Protein AF-A0A1S8WN99-F1 (afdb_monomer_lite)

Organism: Opisthorchis viverrini (NCBI:txid6198)

InterPro domains:
  IPR001190 SRCR domain [PF00530] (3-87)
  IPR001190 SRCR domain [PS50287] (1-93)
  IPR036772 SRCR-like domain superfamily [G3DSA:3.10.250.10] (1-92)
  IPR036772 SRCR-like domain superfamily [SSF56487] (4-91)

Sequence (93 aa):
EDEGFVHFYNVTTQRWDIACDHQFSTEVAQVICYELGRPTLNAIMHTSDLYDYQMYGFDNPFVQKHVWMESYTCQGFEKHRRQCSQRFNYDHL

Secondary structure (DSSP, 8-state):
------EEEETTTT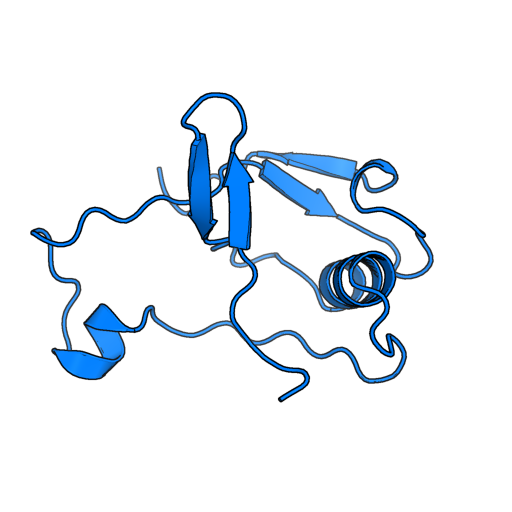EEEE---TT--HHHHHHHHHHTT---TT--------HHHHHHSS--TTS---B--EEEE--S--SSGGGSEEEE--TT-

Foldseek 3Di:
DLDDWDWDQDPVVRDTATEAAPPQALLNQLLVCLLVVHHRPPRDDDHDDDVCCVVPVDDDPPDDHGHDQKDFDGPNPDNHSVVTDIDGGPVPD

Radius of gyration: 13.81 Å; chains: 1; bounding box: 37×27×33 Å

pLDDT: mean 85.6, std 8.66, range [55.88, 94.56]

Structure (mmCIF, N/CA/C/O backbone):
data_AF-A0A1S8WN99-F1
#
_entry.id   AF-A0A1S8WN99-F1
#
loop_
_atom_site.group_PDB
_atom_site.id
_atom_site.type_symbol
_atom_site.label_atom_id
_atom_site.label_alt_id
_atom_site.label_comp_id
_atom_site.label_asym_id
_atom_site.label_entity_id
_atom_site.label_seq_id
_atom_site.pdbx_PDB_ins_code
_atom_site.Cartn_x
_atom_site.Cartn_y
_atom_site.Cartn_z
_atom_site.occupancy
_atom_site.B_iso_or_equiv
_atom_site.auth_seq_id
_atom_site.auth_comp_id
_atom_site.auth_asym_id
_atom_site.auth_atom_id
_atom_site.pdbx_PDB_model_num
ATOM 1 N N . GLU A 1 1 ? 1.606 -16.785 8.161 1.00 58.78 1 GLU A N 1
ATOM 2 C CA . GLU A 1 1 ? 2.085 -15.440 7.802 1.00 58.78 1 GLU A CA 1
ATOM 3 C C . GLU A 1 1 ? 0.902 -14.492 7.625 1.00 58.78 1 GLU A C 1
ATOM 5 O O . GLU A 1 1 ? 0.147 -14.642 6.668 1.00 58.78 1 GLU A O 1
ATOM 10 N N . ASP A 1 2 ? 0.705 -13.575 8.574 1.00 79.00 2 ASP A N 1
ATOM 11 C CA . ASP A 1 2 ? -0.268 -12.467 8.489 1.00 79.00 2 ASP A CA 1
ATOM 12 C C . ASP A 1 2 ? 0.449 -11.126 8.227 1.00 79.00 2 ASP A C 1
ATOM 14 O O . ASP A 1 2 ? -0.033 -10.056 8.587 1.00 79.00 2 ASP A O 1
ATOM 18 N N . GLU A 1 3 ? 1.621 -11.201 7.595 1.00 86.44 3 GLU A N 1
ATOM 19 C CA . GLU A 1 3 ? 2.491 -10.079 7.255 1.00 86.44 3 GLU A CA 1
ATOM 20 C C . GLU A 1 3 ? 2.974 -10.194 5.806 1.00 86.44 3 GLU A C 1
ATOM 22 O O . GLU A 1 3 ? 3.013 -11.285 5.229 1.00 86.44 3 GLU A O 1
ATOM 27 N N . GLY A 1 4 ? 3.322 -9.059 5.204 1.00 88.12 4 GLY A N 1
ATOM 28 C CA . GLY A 1 4 ? 3.858 -9.010 3.850 1.00 88.12 4 GLY A CA 1
ATOM 29 C C . GLY A 1 4 ? 3.748 -7.631 3.214 1.00 88.12 4 GLY A C 1
ATOM 30 O O . GLY A 1 4 ? 3.073 -6.736 3.724 1.00 88.12 4 GLY A O 1
ATOM 31 N N . PHE A 1 5 ? 4.406 -7.476 2.066 1.00 89.06 5 PHE A N 1
ATOM 32 C CA . PHE A 1 5 ? 4.273 -6.275 1.251 1.00 89.06 5 PHE A CA 1
ATOM 33 C C . PHE A 1 5 ? 2.869 -6.176 0.659 1.00 89.06 5 PHE A C 1
ATOM 35 O O . PHE A 1 5 ? 2.295 -7.156 0.177 1.00 89.06 5 PHE A O 1
ATOM 42 N N . VAL A 1 6 ? 2.323 -4.963 0.669 1.00 90.19 6 VAL A N 1
ATOM 43 C CA . VAL A 1 6 ? 1.021 -4.682 0.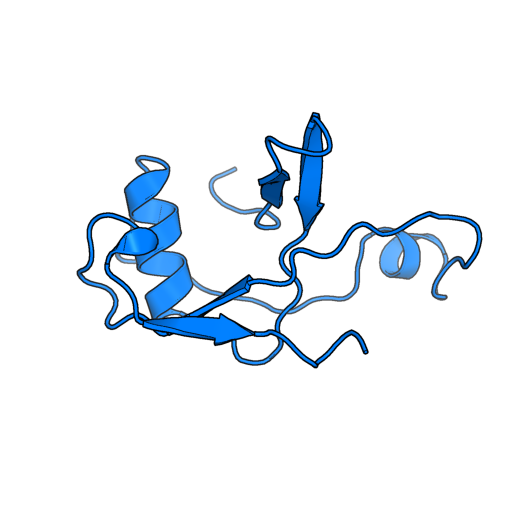071 1.00 90.19 6 VAL A CA 1
ATOM 44 C C . VAL A 1 6 ? 1.184 -4.579 -1.441 1.00 90.19 6 VAL A C 1
ATOM 46 O O . VAL A 1 6 ? 1.917 -3.726 -1.945 1.00 90.19 6 VAL A O 1
ATOM 49 N N . HIS A 1 7 ? 0.461 -5.428 -2.168 1.00 91.44 7 HIS A N 1
ATOM 50 C CA . HIS A 1 7 ? 0.364 -5.370 -3.621 1.00 91.44 7 HIS A CA 1
ATOM 51 C C . HIS A 1 7 ? -1.071 -5.069 -4.046 1.00 91.44 7 HIS A C 1
ATOM 53 O O . HIS A 1 7 ? -2.025 -5.657 -3.532 1.00 91.44 7 HIS A O 1
ATOM 59 N N . PHE A 1 8 ? -1.221 -4.193 -5.032 1.00 91.94 8 PHE A N 1
ATOM 60 C CA . PHE A 1 8 ? -2.503 -3.882 -5.647 1.00 91.94 8 PHE A CA 1
ATOM 61 C C . PHE A 1 8 ? -2.564 -4.463 -7.052 1.00 91.94 8 PHE A C 1
ATOM 63 O O . PHE A 1 8 ? -1.626 -4.345 -7.840 1.00 91.94 8 PHE A O 1
ATOM 70 N N . TYR A 1 9 ? -3.688 -5.099 -7.372 1.00 92.81 9 TYR A N 1
ATOM 71 C CA . TYR A 1 9 ? -3.906 -5.622 -8.710 1.00 92.81 9 TYR A CA 1
ATOM 72 C C . TYR A 1 9 ? -4.377 -4.507 -9.644 1.00 92.81 9 TYR A C 1
ATOM 74 O O . TYR A 1 9 ? -5.460 -3.940 -9.471 1.00 92.81 9 TYR A O 1
ATOM 82 N N . ASN A 1 10 ? -3.564 -4.213 -10.651 1.00 92.88 10 ASN A N 1
ATOM 83 C CA . ASN A 1 10 ? -3.875 -3.262 -11.699 1.00 92.88 10 ASN A CA 1
ATOM 84 C C . ASN A 1 10 ? -4.621 -3.973 -12.829 1.00 92.88 10 ASN A C 1
ATOM 86 O O . ASN A 1 10 ? -4.038 -4.733 -13.601 1.00 92.88 10 ASN A O 1
ATOM 90 N N . VAL A 1 11 ? -5.926 -3.720 -12.935 1.00 92.25 11 VAL A N 1
ATOM 91 C CA . VAL A 1 11 ? -6.787 -4.373 -13.934 1.00 92.25 11 VAL A CA 1
ATOM 92 C C . VAL A 1 11 ? -6.405 -3.970 -15.363 1.00 92.25 11 VAL A C 1
ATOM 94 O O . VAL A 1 11 ? -6.490 -4.794 -16.270 1.00 92.25 11 VAL A O 1
ATOM 97 N N . THR A 1 12 ? -5.945 -2.733 -15.571 1.00 91.94 12 THR A N 1
ATOM 98 C CA . THR A 1 12 ? -5.587 -2.214 -16.900 1.00 91.94 12 THR A CA 1
ATOM 99 C C . THR A 1 12 ? -4.329 -2.882 -17.445 1.00 91.94 12 THR A C 1
ATOM 101 O O . THR A 1 12 ? -4.286 -3.251 -18.616 1.00 91.94 12 THR A O 1
ATOM 104 N N . THR A 1 13 ? -3.306 -3.054 -16.605 1.00 91.81 13 THR A N 1
ATOM 105 C CA . THR A 1 13 ? -2.031 -3.688 -16.988 1.00 91.81 13 THR A CA 1
ATOM 106 C C . THR A 1 13 ? -1.977 -5.184 -16.661 1.00 91.81 13 THR A C 1
ATOM 108 O O . THR A 1 13 ? -0.989 -5.837 -16.986 1.00 91.81 13 THR A O 1
ATOM 111 N N . GLN A 1 14 ? -3.034 -5.729 -16.047 1.00 94.19 14 GLN A N 1
ATOM 112 C CA . GLN A 1 14 ? -3.188 -7.130 -15.630 1.00 94.19 14 GLN A CA 1
ATOM 113 C C . GLN A 1 14 ? -2.043 -7.660 -14.756 1.00 94.19 14 GLN A C 1
ATOM 115 O O . GLN A 1 14 ? -1.662 -8.828 -14.853 1.00 94.19 14 GLN A O 1
ATOM 120 N N . ARG A 1 15 ? -1.492 -6.819 -13.876 1.00 92.56 15 ARG A N 1
ATOM 121 C CA . ARG A 1 15 ? -0.337 -7.170 -13.037 1.00 92.56 15 ARG A CA 1
ATOM 122 C C . ARG A 1 15 ? -0.502 -6.693 -11.596 1.00 92.56 15 ARG A C 1
ATOM 124 O O . ARG A 1 15 ? -1.382 -5.892 -11.293 1.00 92.56 15 ARG A O 1
ATOM 131 N N . TRP A 1 16 ? 0.366 -7.189 -10.722 1.00 91.19 16 TRP A N 1
ATOM 132 C CA . TRP A 1 16 ? 0.474 -6.732 -9.341 1.00 91.19 16 TRP A CA 1
ATOM 133 C C . TRP A 1 16 ? 1.525 -5.630 -9.239 1.00 91.19 16 TRP A C 1
ATOM 135 O O . TRP A 1 16 ? 2.679 -5.847 -9.603 1.00 91.19 16 TRP A O 1
ATOM 145 N N . ASP A 1 17 ? 1.107 -4.471 -8.743 1.00 91.88 17 ASP A N 1
ATOM 146 C CA . ASP A 1 17 ? 1.969 -3.324 -8.476 1.00 91.88 17 ASP A CA 1
ATOM 147 C C . ASP A 1 17 ? 2.200 -3.219 -6.958 1.00 91.88 17 ASP A C 1
ATOM 149 O O . ASP A 1 17 ? 1.279 -3.439 -6.165 1.00 91.88 17 ASP A O 1
ATOM 153 N N . ILE A 1 18 ? 3.421 -2.886 -6.541 1.00 89.44 18 ILE A N 1
ATOM 154 C CA . ILE A 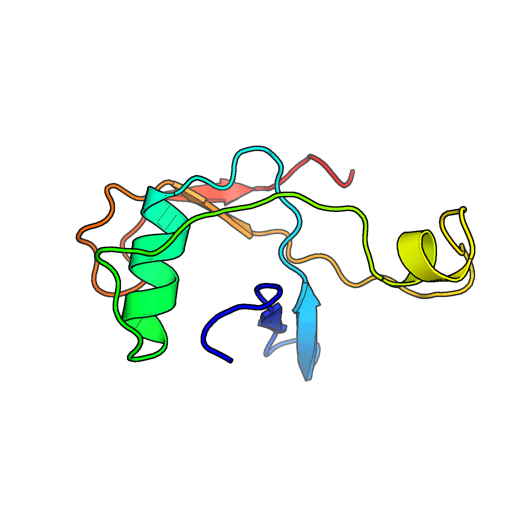1 18 ? 3.785 -2.754 -5.127 1.00 89.44 18 ILE A CA 1
ATOM 155 C C . ILE A 1 18 ? 3.432 -1.374 -4.582 1.00 89.44 18 ILE A C 1
ATOM 157 O O . ILE A 1 18 ? 3.689 -0.355 -5.221 1.00 89.44 18 ILE A O 1
ATOM 161 N N . ALA A 1 19 ? 2.850 -1.333 -3.386 1.00 89.56 19 ALA A N 1
ATOM 162 C CA . ALA A 1 19 ? 2.679 -0.092 -2.650 1.00 89.56 19 ALA A CA 1
ATOM 163 C C . ALA A 1 19 ? 4.023 0.325 -2.042 1.00 89.56 19 ALA A C 1
ATOM 165 O O . ALA A 1 19 ? 4.602 -0.410 -1.244 1.00 89.56 19 ALA A O 1
ATOM 166 N N . CYS A 1 20 ? 4.515 1.502 -2.409 1.00 86.06 20 CYS A N 1
ATOM 167 C CA . CYS A 1 20 ? 5.726 2.067 -1.832 1.00 86.06 20 CYS A CA 1
ATOM 168 C C . CYS A 1 20 ? 5.470 3.550 -1.589 1.00 86.06 20 CYS A C 1
ATOM 170 O O . CYS A 1 20 ? 5.551 4.355 -2.497 1.00 86.06 20 CYS A O 1
ATOM 172 N N . ASP A 1 21 ? 4.999 3.886 -0.395 1.00 87.06 21 ASP A N 1
ATOM 173 C CA . ASP A 1 21 ? 4.618 5.245 -0.013 1.00 87.06 21 ASP A CA 1
ATOM 174 C C . ASP A 1 21 ? 5.114 5.489 1.406 1.00 87.06 21 ASP A C 1
ATOM 176 O O . ASP A 1 21 ? 4.764 4.746 2.328 1.00 87.06 21 ASP A O 1
ATOM 180 N N . HIS A 1 22 ? 5.930 6.523 1.590 1.00 83.12 22 HIS A N 1
ATOM 181 C CA . HIS A 1 22 ? 6.565 6.797 2.875 1.00 83.12 22 HIS A CA 1
ATOM 182 C C . HIS A 1 22 ? 5.584 7.336 3.920 1.00 83.12 22 HIS A C 1
ATOM 184 O O . HIS A 1 22 ? 5.879 7.307 5.113 1.00 83.12 22 HIS A O 1
ATOM 190 N N . GLN A 1 23 ? 4.420 7.831 3.498 1.00 83.25 23 GLN A N 1
ATOM 191 C CA . GLN A 1 23 ? 3.384 8.367 4.391 1.00 83.25 23 GLN A CA 1
ATOM 192 C C . GLN A 1 23 ? 2.191 7.412 4.524 1.00 83.25 23 GLN A C 1
ATOM 194 O O . GLN A 1 23 ? 1.122 7.791 5.006 1.00 83.25 23 GLN A O 1
ATOM 199 N N . PHE A 1 24 ? 2.379 6.160 4.118 1.00 86.31 24 PHE A N 1
ATOM 200 C CA . PHE A 1 24 ? 1.420 5.097 4.328 1.00 86.31 24 PHE A CA 1
ATOM 201 C C . PHE A 1 24 ? 1.357 4.757 5.824 1.00 86.31 24 PHE A C 1
ATOM 203 O O . PHE A 1 24 ? 2.325 4.284 6.413 1.00 86.31 24 PHE A O 1
ATOM 210 N N . SER A 1 25 ? 0.226 5.048 6.463 1.00 90.06 25 SER A N 1
ATOM 211 C CA . SER A 1 25 ? 0.112 5.003 7.921 1.00 90.06 25 SER A CA 1
ATOM 212 C C . SER A 1 25 ? -0.418 3.666 8.452 1.00 90.06 25 SER A C 1
ATOM 214 O O . SER A 1 25 ? -0.911 2.811 7.707 1.00 90.06 25 SER A O 1
ATOM 216 N N . THR A 1 26 ? -0.352 3.486 9.773 1.00 92.44 26 THR A N 1
ATOM 217 C CA . THR A 1 26 ? -0.933 2.332 10.477 1.00 92.44 26 THR A CA 1
ATOM 218 C C . THR A 1 26 ? -2.439 2.217 10.267 1.00 92.44 26 THR A C 1
ATOM 220 O O . THR A 1 26 ? -2.960 1.113 10.133 1.00 92.44 26 THR A O 1
ATOM 223 N N . GLU A 1 27 ? -3.143 3.340 10.156 1.00 93.06 27 GLU A N 1
ATOM 224 C CA . GLU A 1 27 ? -4.590 3.382 9.924 1.00 93.06 27 GLU A CA 1
ATOM 225 C C . GLU A 1 27 ? -4.938 2.830 8.537 1.00 93.06 27 GLU A C 1
ATOM 227 O O . GLU A 1 27 ? -5.923 2.113 8.373 1.00 93.06 27 GLU A O 1
ATOM 232 N N . VAL A 1 28 ? -4.102 3.100 7.530 1.00 92.81 28 VAL A N 1
ATOM 233 C CA . VAL A 1 28 ? -4.271 2.512 6.195 1.00 92.81 28 VAL A CA 1
ATOM 234 C C . VAL A 1 28 ? -4.049 1.002 6.249 1.00 92.81 28 VAL A C 1
ATOM 236 O O . VAL A 1 28 ? -4.843 0.247 5.685 1.00 92.81 28 VAL A O 1
ATOM 239 N N . ALA A 1 29 ? -3.019 0.544 6.969 1.00 92.69 29 ALA A N 1
ATOM 240 C CA . ALA A 1 29 ? -2.759 -0.882 7.153 1.00 92.69 29 ALA A CA 1
ATOM 241 C C . ALA A 1 29 ? -3.947 -1.599 7.817 1.00 92.69 29 ALA A C 1
ATOM 243 O O . ALA A 1 29 ? -4.351 -2.662 7.351 1.00 92.69 29 ALA A O 1
ATOM 244 N N . GLN A 1 30 ? -4.575 -0.991 8.830 1.00 93.38 30 GLN A N 1
ATOM 245 C CA . GLN A 1 30 ? -5.786 -1.526 9.463 1.00 93.38 30 GLN A CA 1
ATOM 246 C C . GLN A 1 30 ? -6.919 -1.740 8.453 1.00 93.38 30 GLN A C 1
ATOM 248 O O . GLN A 1 30 ? -7.519 -2.816 8.425 1.00 93.38 30 GLN A O 1
ATOM 253 N N . VAL A 1 31 ? -7.184 -0.757 7.590 1.00 94.31 31 VAL A N 1
ATOM 254 C CA . VAL A 1 31 ? -8.236 -0.856 6.564 1.00 94.31 31 VAL A CA 1
ATOM 255 C C . VAL A 1 31 ? -7.904 -1.923 5.517 1.00 94.31 31 VAL A C 1
ATOM 257 O O . VAL A 1 31 ? -8.788 -2.676 5.110 1.00 94.31 31 VAL A O 1
ATOM 260 N N . ILE A 1 32 ? -6.641 -2.050 5.100 1.00 92.81 32 ILE A N 1
ATOM 261 C CA . ILE A 1 32 ? -6.235 -3.092 4.142 1.00 92.81 32 ILE A CA 1
ATOM 262 C C . ILE A 1 32 ? -6.330 -4.487 4.756 1.00 92.81 32 ILE A C 1
ATOM 264 O O . ILE A 1 32 ? -6.877 -5.391 4.125 1.00 92.81 32 ILE A O 1
ATOM 268 N N . CYS A 1 33 ? -5.848 -4.674 5.986 1.00 92.31 33 CYS A N 1
ATOM 269 C CA . CYS A 1 33 ? -6.005 -5.935 6.706 1.00 92.31 33 CYS A CA 1
ATOM 270 C C . CYS A 1 33 ? -7.489 -6.305 6.820 1.00 92.31 33 CYS A C 1
ATOM 272 O O . CYS A 1 33 ? -7.843 -7.459 6.580 1.00 92.31 33 CYS A O 1
ATOM 274 N N . TYR A 1 34 ? -8.364 -5.329 7.083 1.00 92.88 34 TYR A N 1
ATOM 275 C CA . TYR A 1 34 ? -9.808 -5.549 7.098 1.00 92.88 34 TYR A CA 1
ATOM 276 C C . TYR A 1 34 ? -10.333 -6.042 5.744 1.00 92.88 34 TYR A C 1
ATOM 278 O O . TYR A 1 34 ? -11.046 -7.044 5.687 1.00 92.88 34 TYR A O 1
ATOM 286 N N . GLU A 1 35 ? -9.966 -5.362 4.654 1.00 92.75 35 GLU A N 1
ATOM 287 C CA . GLU A 1 35 ? -10.395 -5.694 3.288 1.00 92.75 35 GLU A CA 1
ATOM 288 C C . GLU A 1 35 ? -9.922 -7.098 2.863 1.00 92.75 35 GLU A C 1
ATOM 290 O O . GLU A 1 35 ? -10.628 -7.801 2.141 1.00 92.75 35 GLU A O 1
ATOM 295 N N . LEU A 1 36 ? -8.773 -7.550 3.377 1.00 91.38 36 LEU A N 1
ATOM 296 C CA . LEU A 1 36 ? -8.227 -8.899 3.179 1.00 91.38 36 LEU A CA 1
ATOM 297 C C . LEU A 1 36 ? -8.830 -9.966 4.115 1.00 91.38 36 LEU A C 1
ATOM 299 O O . LEU A 1 36 ? -8.449 -11.138 4.044 1.00 91.38 36 LEU A O 1
ATOM 303 N N . GLY A 1 37 ? -9.752 -9.591 5.006 1.00 91.44 37 GLY A N 1
ATOM 304 C CA . GLY A 1 37 ? -10.336 -10.499 5.996 1.00 91.44 37 GLY A CA 1
ATOM 305 C C . GLY A 1 37 ? -9.337 -10.943 7.069 1.00 91.44 37 GLY A C 1
ATOM 306 O O . GLY A 1 37 ? -9.405 -12.075 7.552 1.00 91.44 37 GLY A O 1
ATOM 307 N N . ARG A 1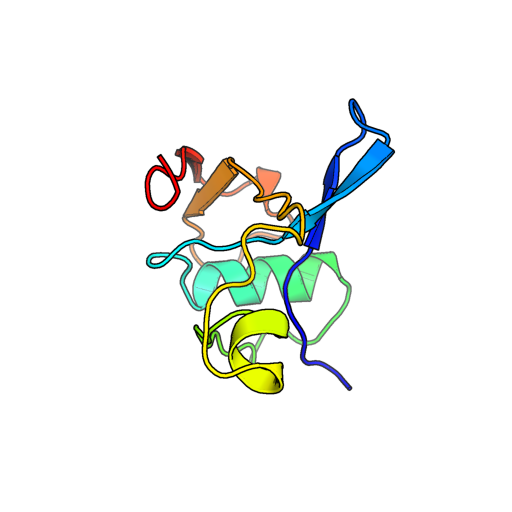 38 ? -8.375 -10.079 7.408 1.00 90.31 38 ARG A N 1
ATOM 308 C CA . ARG A 1 38 ? -7.356 -10.285 8.444 1.00 90.31 38 ARG A CA 1
ATOM 309 C C . ARG A 1 38 ? -7.628 -9.420 9.683 1.00 90.31 38 ARG A C 1
ATOM 311 O O . ARG A 1 38 ? -8.321 -8.406 9.587 1.00 90.31 38 ARG A O 1
ATOM 318 N N . PRO A 1 39 ? -7.113 -9.809 10.864 1.00 88.50 39 PRO A N 1
ATOM 319 C CA . PRO A 1 39 ? -7.264 -9.015 12.081 1.00 88.50 39 PRO A CA 1
ATOM 320 C C . PRO A 1 39 ? -6.655 -7.615 11.932 1.00 88.50 39 PRO A C 1
ATOM 322 O O . PRO A 1 39 ? -5.527 -7.473 11.472 1.00 88.50 39 PRO A O 1
ATOM 325 N N . THR A 1 40 ? -7.384 -6.584 12.358 1.00 86.81 40 THR A N 1
ATOM 326 C CA . THR A 1 40 ? -6.964 -5.179 12.208 1.00 86.81 40 THR A CA 1
ATOM 327 C C . THR A 1 40 ? -6.324 -4.591 13.460 1.00 86.81 40 THR A C 1
ATOM 329 O O . THR A 1 40 ? -5.457 -3.735 13.359 1.00 86.81 40 THR A O 1
ATOM 332 N N . LEU A 1 41 ? -6.724 -5.054 14.650 1.00 82.19 41 LEU A N 1
ATOM 333 C CA . LEU A 1 41 ? -6.327 -4.466 15.939 1.00 82.19 41 LEU A CA 1
ATOM 334 C C . LEU A 1 41 ? -4.809 -4.432 16.168 1.00 82.19 41 LEU A C 1
ATOM 336 O O . LEU A 1 41 ? -4.326 -3.548 16.865 1.00 82.19 41 LEU A O 1
ATOM 340 N N . ASN A 1 42 ? -4.075 -5.362 15.554 1.00 83.81 42 ASN A N 1
ATOM 341 C CA . ASN A 1 42 ? -2.619 -5.467 15.655 1.00 83.81 42 ASN A CA 1
ATOM 342 C C . ASN A 1 42 ? -1.917 -5.173 14.320 1.00 83.81 42 ASN A C 1
ATOM 344 O O . ASN A 1 42 ? -0.766 -5.566 14.141 1.00 83.81 42 ASN A O 1
ATOM 348 N N . ALA A 1 43 ? -2.604 -4.538 13.365 1.00 86.81 43 ALA A N 1
ATOM 349 C CA . ALA A 1 43 ? -1.986 -4.167 12.102 1.00 86.81 43 ALA A CA 1
ATOM 350 C C . ALA A 1 43 ? -0.931 -3.085 12.360 1.00 86.81 43 ALA A C 1
ATOM 352 O O . ALA A 1 43 ? -1.241 -1.987 12.825 1.00 86.81 43 ALA A O 1
ATOM 353 N N . ILE A 1 44 ? 0.318 -3.422 12.062 1.00 87.50 44 ILE A N 1
ATOM 354 C CA . ILE A 1 44 ? 1.461 -2.520 12.128 1.00 87.50 44 ILE A CA 1
ATOM 355 C C . ILE A 1 44 ? 2.013 -2.329 10.724 1.00 87.50 44 ILE A C 1
ATOM 357 O O . ILE A 1 44 ? 1.961 -3.228 9.886 1.00 87.50 44 ILE A O 1
ATOM 361 N N . MET A 1 45 ? 2.516 -1.130 10.470 1.00 88.75 45 MET A N 1
ATOM 362 C CA . MET A 1 45 ? 3.100 -0.760 9.195 1.00 88.75 45 MET A CA 1
ATOM 363 C C . MET A 1 45 ? 4.599 -0.585 9.387 1.00 88.75 45 MET A C 1
ATOM 365 O O . MET A 1 45 ? 5.040 0.093 10.316 1.00 88.75 45 MET A O 1
ATOM 369 N N . HIS A 1 46 ? 5.367 -1.200 8.494 1.00 86.75 46 HIS A N 1
ATOM 370 C CA . HIS A 1 46 ? 6.803 -1.014 8.408 1.00 86.75 46 HIS A CA 1
ATOM 371 C C . HIS A 1 46 ? 7.183 -0.664 6.975 1.00 86.75 46 HIS A C 1
ATOM 373 O O . HIS A 1 46 ? 6.694 -1.269 6.022 1.00 86.75 46 HIS A O 1
ATOM 379 N N . THR A 1 47 ? 8.085 0.299 6.836 1.00 84.62 47 THR A N 1
ATOM 380 C CA . THR A 1 47 ? 8.766 0.597 5.579 1.00 84.62 47 THR A CA 1
ATOM 381 C C . THR A 1 47 ? 10.086 -0.157 5.550 1.00 84.62 47 THR A C 1
ATOM 383 O O . THR A 1 47 ? 10.865 -0.074 6.503 1.00 84.62 47 THR A O 1
ATOM 386 N N . SER A 1 48 ? 10.369 -0.857 4.459 1.00 82.38 48 SER A N 1
ATOM 387 C CA . SER A 1 48 ? 11.681 -1.448 4.211 1.00 82.38 48 SER A CA 1
ATOM 388 C C . SER A 1 48 ? 12.060 -1.300 2.750 1.00 82.38 48 SER A C 1
ATOM 390 O O . SER A 1 48 ? 11.192 -1.149 1.888 1.00 82.38 48 SER A O 1
ATOM 392 N N . ASP A 1 49 ? 13.354 -1.424 2.478 1.00 78.94 49 ASP A N 1
ATOM 393 C CA . ASP A 1 49 ? 13.841 -1.528 1.112 1.00 78.94 49 ASP A CA 1
ATOM 394 C C . ASP A 1 49 ? 13.254 -2.768 0.422 1.00 78.94 49 ASP A C 1
ATOM 396 O O . ASP A 1 49 ? 12.935 -3.779 1.061 1.00 78.94 49 ASP A O 1
ATOM 400 N N . LEU A 1 50 ? 13.104 -2.675 -0.899 1.00 73.38 50 LEU A N 1
ATOM 401 C CA . LEU A 1 50 ? 12.616 -3.771 -1.728 1.00 73.38 50 LEU A CA 1
ATOM 402 C C . LEU A 1 50 ? 13.570 -4.971 -1.693 1.00 73.38 50 LEU A C 1
ATOM 404 O O . LEU A 1 50 ? 14.766 -4.860 -1.414 1.00 73.38 50 LEU A O 1
ATOM 408 N N . TYR A 1 51 ? 13.023 -6.144 -2.010 1.00 69.25 51 TYR A N 1
ATOM 409 C CA . TYR A 1 51 ? 13.740 -7.414 -1.905 1.00 69.25 51 TYR A CA 1
ATOM 410 C C . TYR A 1 51 ? 15.019 -7.472 -2.756 1.00 69.25 51 TYR A C 1
ATOM 412 O O . TYR A 1 51 ? 15.989 -8.122 -2.375 1.00 69.25 51 TYR A O 1
ATOM 420 N N . ASP A 1 52 ? 15.056 -6.777 -3.894 1.00 68.75 52 ASP A N 1
ATOM 421 C CA . ASP A 1 52 ? 16.248 -6.696 -4.740 1.00 68.75 52 ASP A CA 1
ATOM 422 C C . ASP A 1 52 ? 17.393 -5.952 -4.042 1.00 68.75 52 ASP A C 1
ATOM 424 O O . ASP A 1 52 ? 18.529 -6.423 -4.069 1.00 68.75 52 ASP A O 1
ATOM 428 N N . TYR A 1 53 ? 17.093 -4.864 -3.333 1.00 70.62 53 TYR A N 1
ATOM 429 C CA . TYR A 1 53 ? 18.076 -4.174 -2.505 1.00 70.62 53 TYR A CA 1
ATOM 430 C C . TYR A 1 53 ? 18.539 -5.055 -1.340 1.00 70.62 53 TYR A C 1
ATOM 432 O O . TYR A 1 53 ? 19.735 -5.135 -1.070 1.00 70.62 53 TYR A O 1
ATOM 440 N N . GLN A 1 54 ? 17.626 -5.789 -0.695 1.00 67.06 54 GLN A N 1
ATOM 441 C CA . GLN A 1 54 ? 17.995 -6.740 0.361 1.00 67.06 54 GLN A CA 1
ATOM 442 C C . GLN A 1 54 ? 18.886 -7.884 -0.150 1.00 67.06 54 GLN A C 1
ATOM 444 O O . GLN A 1 54 ? 19.780 -8.323 0.571 1.00 67.06 54 GLN A O 1
ATOM 449 N N . MET A 1 55 ? 18.664 -8.369 -1.377 1.00 71.69 55 MET A N 1
ATOM 450 C CA . MET A 1 55 ? 19.459 -9.451 -1.966 1.00 71.69 55 MET A CA 1
ATOM 451 C C . MET A 1 55 ? 20.815 -8.992 -2.497 1.00 71.69 55 MET A C 1
ATOM 453 O O . MET A 1 55 ? 21.813 -9.684 -2.300 1.00 71.69 55 MET A O 1
ATOM 457 N N . TYR A 1 56 ? 20.854 -7.868 -3.211 1.00 74.56 56 TYR A N 1
ATOM 458 C CA . TYR A 1 56 ? 22.040 -7.440 -3.953 1.00 74.56 56 TYR A CA 1
ATOM 459 C C . TYR A 1 56 ? 22.821 -6.319 -3.256 1.00 74.56 56 TYR A C 1
ATOM 461 O O . TYR A 1 56 ? 23.973 -6.077 -3.608 1.00 74.56 56 TYR A O 1
ATOM 469 N N . GLY A 1 57 ? 22.233 -5.652 -2.259 1.00 76.19 57 GLY A N 1
ATOM 470 C CA . GLY A 1 57 ? 22.822 -4.500 -1.566 1.00 76.19 57 GLY A CA 1
ATOM 471 C C . GLY A 1 57 ? 22.790 -3.199 -2.377 1.00 76.19 57 GLY A C 1
ATOM 472 O O . GLY A 1 57 ? 23.377 -2.203 -1.962 1.00 76.19 57 GLY A O 1
ATOM 473 N N . PHE A 1 58 ? 22.145 -3.207 -3.544 1.00 75.06 58 PHE A N 1
ATOM 474 C CA . PHE A 1 58 ? 21.936 -2.045 -4.400 1.00 75.06 58 PHE A CA 1
ATOM 475 C C . PHE A 1 58 ? 20.622 -2.196 -5.169 1.00 75.06 58 PHE A C 1
ATOM 477 O O . PHE A 1 58 ? 20.144 -3.310 -5.385 1.00 75.06 58 PHE A O 1
ATOM 484 N N . ASP A 1 59 ? 20.042 -1.070 -5.584 1.00 71.88 59 ASP A N 1
ATOM 485 C CA . ASP A 1 59 ? 18.868 -1.067 -6.453 1.00 71.88 59 ASP A CA 1
ATOM 486 C C . ASP A 1 59 ? 19.263 -1.606 -7.832 1.00 71.88 59 ASP A C 1
ATOM 488 O O . ASP A 1 59 ? 20.136 -1.034 -8.491 1.00 71.88 59 ASP A O 1
ATOM 492 N N . ASN A 1 60 ? 18.674 -2.728 -8.252 1.00 74.88 60 ASN A N 1
ATOM 493 C CA . ASN A 1 60 ? 19.018 -3.344 -9.524 1.00 74.88 60 ASN A CA 1
ATOM 494 C C . ASN A 1 60 ? 18.215 -2.687 -10.663 1.00 74.88 60 ASN A C 1
ATOM 496 O O . ASN A 1 60 ? 17.039 -3.017 -10.841 1.00 74.88 60 ASN A O 1
ATOM 500 N N . PRO A 1 61 ? 18.839 -1.851 -11.519 1.00 74.94 61 PRO A N 1
ATOM 501 C CA . PRO A 1 61 ? 18.122 -1.116 -12.563 1.00 74.94 61 PRO A CA 1
ATOM 502 C C . PRO A 1 61 ? 17.559 -2.027 -13.664 1.00 74.94 61 PRO A C 1
ATOM 504 O O . PRO A 1 61 ? 16.753 -1.585 -14.480 1.00 74.94 61 PRO A O 1
ATOM 507 N N . PHE A 1 62 ? 17.981 -3.295 -13.713 1.00 78.94 62 PHE A N 1
ATOM 508 C CA . PHE A 1 62 ? 17.461 -4.285 -14.655 1.00 78.94 62 PHE A CA 1
ATOM 509 C C . PHE A 1 62 ? 16.176 -4.962 -14.162 1.00 78.94 62 PHE A C 1
ATOM 511 O O . PHE A 1 62 ? 15.504 -5.633 -14.947 1.00 78.94 62 PHE A O 1
ATOM 518 N N . VAL A 1 63 ? 15.814 -4.797 -12.885 1.00 78.75 63 VAL A N 1
ATOM 519 C CA . VAL A 1 63 ? 14.552 -5.296 -12.334 1.00 78.75 63 VAL A CA 1
ATOM 520 C C . VAL A 1 63 ? 13.494 -4.218 -12.519 1.00 78.75 63 VAL A C 1
ATOM 522 O O . VAL A 1 63 ? 13.520 -3.173 -11.873 1.00 78.75 63 VAL A O 1
ATOM 525 N N . GLN A 1 64 ? 12.537 -4.467 -13.412 1.00 78.75 64 GLN A N 1
ATOM 526 C CA . GLN A 1 64 ? 11.442 -3.531 -13.620 1.00 78.75 64 GLN A CA 1
ATOM 527 C C . GLN A 1 64 ? 10.507 -3.541 -12.405 1.00 78.75 64 GLN A C 1
ATOM 529 O O . GLN A 1 64 ? 9.746 -4.484 -12.191 1.00 78.75 64 GLN A O 1
ATOM 534 N N . LYS A 1 65 ? 10.559 -2.467 -11.618 1.00 79.88 65 LYS A N 1
ATOM 535 C CA . LYS A 1 65 ? 9.674 -2.249 -10.474 1.00 79.88 65 LYS A CA 1
ATOM 536 C C . LYS A 1 65 ? 8.386 -1.591 -10.940 1.00 79.88 65 LYS A C 1
ATOM 538 O O . LYS A 1 65 ? 8.398 -0.605 -11.677 1.00 79.88 65 LYS A O 1
ATOM 543 N N . HIS A 1 66 ? 7.261 -2.142 -10.512 1.00 86.50 66 HIS A N 1
ATOM 544 C CA . HIS A 1 66 ? 5.952 -1.587 -10.811 1.00 86.50 66 HIS A CA 1
ATOM 545 C C . HIS A 1 66 ? 5.343 -1.041 -9.536 1.00 86.50 66 HIS A C 1
ATOM 547 O O . HIS A 1 66 ? 4.845 -1.803 -8.715 1.00 86.50 66 HIS A O 1
ATOM 553 N N . VAL A 1 67 ? 5.429 0.273 -9.363 1.00 87.56 67 VAL A N 1
ATOM 554 C CA . VAL A 1 67 ? 4.931 0.940 -8.164 1.00 87.56 67 VAL A CA 1
ATOM 555 C C . VAL A 1 67 ? 3.494 1.392 -8.379 1.00 87.56 67 VAL A C 1
ATOM 557 O O . VAL A 1 67 ? 3.144 1.952 -9.420 1.00 87.56 67 VAL A O 1
ATOM 560 N N . TRP A 1 68 ? 2.660 1.144 -7.378 1.00 90.88 68 TRP A N 1
ATOM 561 C CA . TRP A 1 68 ? 1.289 1.611 -7.343 1.00 90.88 68 TRP A CA 1
ATOM 562 C C . TRP A 1 68 ? 1.252 3.111 -7.027 1.00 90.88 68 TRP A C 1
ATOM 564 O O . TRP A 1 68 ? 1.758 3.560 -6.000 1.00 90.88 68 TRP A O 1
ATOM 574 N N . MET A 1 69 ? 0.657 3.891 -7.932 1.00 87.94 69 MET A N 1
ATOM 575 C CA . MET A 1 69 ? 0.684 5.358 -7.868 1.00 87.94 69 MET A CA 1
ATOM 576 C C . MET A 1 69 ? -0.345 5.955 -6.903 1.00 87.94 69 MET A C 1
ATOM 578 O O . MET A 1 69 ? -0.189 7.099 -6.476 1.00 87.94 69 MET A O 1
ATOM 582 N N . GLU A 1 70 ? -1.421 5.232 -6.584 1.00 88.75 70 GLU A N 1
ATOM 583 C CA . GLU A 1 70 ? -2.426 5.747 -5.655 1.00 88.75 70 GLU A CA 1
ATOM 584 C C . GLU A 1 70 ? -2.024 5.453 -4.215 1.00 88.75 70 GLU A C 1
ATOM 586 O O . GLU A 1 70 ? -1.659 4.338 -3.855 1.00 88.75 70 GLU A O 1
ATOM 591 N N . SER A 1 71 ? -2.183 6.449 -3.364 1.00 90.44 71 SER A N 1
ATOM 592 C CA . SER A 1 71 ? -2.063 6.302 -1.927 1.00 90.44 71 SER A CA 1
ATOM 593 C C . SER A 1 71 ? -3.384 6.664 -1.247 1.00 90.44 71 SER A C 1
ATOM 595 O O . SER A 1 71 ? -4.283 7.257 -1.854 1.00 90.44 71 SER A O 1
ATOM 597 N N . TYR A 1 72 ? -3.513 6.278 0.019 1.00 91.81 72 TYR A N 1
ATOM 598 C CA . TYR A 1 72 ? -4.719 6.431 0.814 1.00 91.81 72 TYR A CA 1
ATOM 599 C C . TYR A 1 72 ? -4.389 7.092 2.149 1.00 91.81 72 TYR A C 1
ATOM 601 O O . TYR A 1 72 ? -3.336 6.861 2.736 1.00 91.81 72 TYR A O 1
ATOM 609 N N . THR A 1 73 ? -5.315 7.902 2.645 1.00 92.38 73 THR A N 1
ATOM 610 C CA . THR A 1 73 ? -5.292 8.432 4.009 1.00 92.38 73 THR A CA 1
ATOM 611 C C . THR A 1 73 ? -6.591 8.020 4.685 1.00 92.38 73 THR A C 1
ATOM 613 O O . THR A 1 73 ? -7.666 8.502 4.316 1.00 92.38 73 THR A O 1
ATOM 616 N N . CYS A 1 74 ? -6.480 7.081 5.624 1.00 92.62 74 CYS A N 1
ATOM 617 C CA . CYS A 1 74 ? -7.597 6.450 6.326 1.00 92.62 74 CYS A CA 1
ATOM 618 C C . CYS A 1 74 ? -7.635 6.873 7.799 1.00 92.62 74 CYS A C 1
ATOM 620 O O . CYS A 1 74 ? -6.633 7.327 8.349 1.00 92.62 74 CYS A O 1
ATOM 622 N N . GLN A 1 75 ? -8.783 6.678 8.443 1.00 92.44 75 GLN A N 1
ATOM 623 C CA . GLN A 1 75 ? -8.959 6.847 9.886 1.00 92.44 75 GLN A CA 1
ATOM 624 C C . GLN A 1 75 ? -8.827 5.521 10.659 1.00 92.44 75 GLN A C 1
ATOM 626 O O . GLN A 1 75 ? -8.676 5.544 11.877 1.00 92.44 75 GLN A O 1
ATOM 631 N N . GLY A 1 76 ? -8.878 4.375 9.967 1.00 89.50 76 GLY A N 1
ATOM 632 C CA . GLY A 1 76 ? -8.629 3.035 10.518 1.00 89.50 76 GLY A CA 1
ATOM 633 C C . GLY A 1 76 ? -9.892 2.208 10.778 1.00 89.50 76 GLY A C 1
ATOM 634 O O . GLY A 1 76 ? -9.809 1.024 11.103 1.00 89.50 76 GLY A O 1
ATOM 635 N N . PHE A 1 77 ? -11.076 2.804 10.619 1.00 90.06 77 PHE A N 1
ATOM 636 C CA . PHE A 1 77 ? -12.374 2.145 10.828 1.00 90.06 77 PHE A CA 1
ATOM 637 C C . PHE A 1 77 ? -13.143 1.889 9.528 1.00 90.06 77 PHE A C 1
ATOM 639 O O . PHE A 1 77 ? -14.240 1.318 9.544 1.00 90.06 77 PHE A O 1
ATOM 646 N N . GLU A 1 78 ? -12.607 2.342 8.398 1.00 94.56 78 GLU A N 1
ATOM 647 C CA . GLU A 1 78 ? -13.168 2.084 7.085 1.00 94.56 78 GLU A CA 1
ATOM 648 C C . GLU A 1 78 ? -13.143 0.584 6.769 1.00 94.56 78 GLU A C 1
ATOM 650 O O . GLU A 1 78 ? -12.229 -0.147 7.146 1.00 94.56 78 GLU A O 1
ATOM 655 N N . LYS A 1 79 ? -14.163 0.108 6.048 1.00 91.56 79 LYS A N 1
ATOM 656 C CA . LYS A 1 79 ? -14.258 -1.308 5.655 1.00 91.56 79 LYS A CA 1
ATOM 657 C C . LYS A 1 79 ? -13.556 -1.604 4.335 1.00 91.56 79 LYS A C 1
ATOM 659 O O . LYS A 1 79 ? -13.306 -2.759 4.019 1.00 91.56 79 LYS A O 1
ATOM 664 N N . HIS A 1 80 ? -13.333 -0.574 3.528 1.00 92.31 80 HIS A N 1
ATOM 665 C CA . HIS A 1 80 ? -12.692 -0.689 2.227 1.00 92.31 80 HIS A CA 1
ATOM 666 C C . HIS A 1 80 ? -11.812 0.532 2.007 1.00 92.31 80 HIS A C 1
ATOM 668 O O . HIS A 1 80 ? -12.245 1.655 2.284 1.00 92.31 80 HIS A O 1
ATOM 674 N N . ARG A 1 81 ? -10.646 0.344 1.385 1.00 90.50 81 ARG A N 1
ATOM 675 C CA . ARG A 1 81 ? -9.723 1.445 1.049 1.00 90.50 81 ARG A CA 1
ATOM 676 C C . ARG A 1 81 ? -10.361 2.548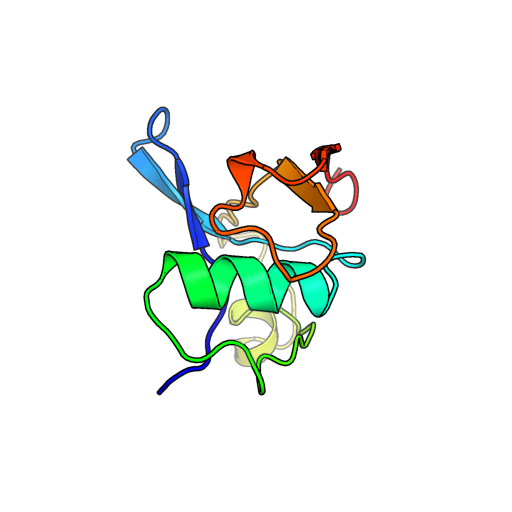 0.199 1.00 90.50 81 ARG A C 1
ATOM 678 O O . ARG A 1 81 ? -9.976 3.705 0.287 1.00 90.50 81 ARG A O 1
ATOM 685 N N . ARG A 1 82 ? -11.389 2.206 -0.592 1.00 91.12 82 ARG A N 1
ATOM 686 C CA . ARG A 1 82 ? -12.168 3.152 -1.417 1.00 91.12 82 ARG A CA 1
ATOM 687 C C . ARG A 1 82 ? -12.963 4.181 -0.605 1.00 91.12 82 ARG A C 1
ATOM 689 O O . ARG A 1 82 ? -13.454 5.141 -1.183 1.00 91.12 82 ARG A O 1
ATOM 696 N N . GLN A 1 83 ? -13.145 3.955 0.695 1.00 94.19 83 GLN A N 1
ATOM 697 C CA . GLN A 1 83 ? -13.805 4.903 1.597 1.00 94.19 83 GLN A CA 1
ATOM 698 C C . GLN A 1 83 ? -12.821 5.919 2.192 1.00 94.19 83 GLN A C 1
ATOM 700 O O . GLN A 1 83 ? -13.260 6.920 2.750 1.00 94.19 83 GLN A O 1
ATOM 705 N N . CYS A 1 84 ? -11.516 5.666 2.070 1.00 93.25 84 CYS A N 1
ATOM 706 C CA . CYS A 1 84 ? -10.472 6.578 2.507 1.00 93.25 84 CYS A CA 1
ATOM 707 C C . CYS A 1 84 ? -10.243 7.691 1.479 1.00 93.25 84 CYS A C 1
ATOM 709 O O . CYS A 1 84 ? -10.585 7.564 0.300 1.00 93.25 84 CYS A O 1
ATOM 711 N N . SER A 1 85 ? -9.598 8.771 1.914 1.00 92.88 85 SER A N 1
ATOM 712 C CA . SER A 1 85 ? -9.187 9.847 1.014 1.00 92.88 85 SER A CA 1
ATOM 713 C C . SER A 1 85 ? -8.076 9.354 0.090 1.00 92.88 85 SER A C 1
ATOM 715 O O . SER A 1 85 ? -7.032 8.905 0.562 1.00 92.88 85 SER A O 1
ATOM 717 N N . GLN A 1 86 ? -8.295 9.441 -1.222 1.00 91.06 86 GLN A N 1
ATOM 718 C CA . GLN A 1 86 ? -7.290 9.092 -2.226 1.00 91.06 86 GLN A C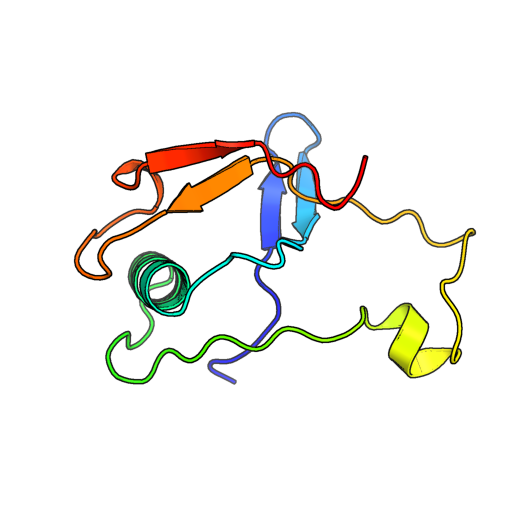A 1
ATOM 719 C C . GLN A 1 86 ? -6.331 10.258 -2.458 1.00 91.06 86 GLN A C 1
ATOM 721 O O . GLN A 1 86 ? -6.740 11.420 -2.500 1.00 91.06 86 GLN A O 1
ATOM 726 N N . ARG A 1 87 ? -5.056 9.937 -2.668 1.00 88.88 87 ARG A N 1
ATOM 727 C CA . ARG A 1 87 ? -4.018 10.891 -3.064 1.00 88.88 87 ARG A CA 1
ATOM 728 C C . ARG A 1 87 ? -3.059 10.253 -4.064 1.00 88.88 87 ARG A C 1
ATOM 730 O O . ARG A 1 87 ? -2.994 9.032 -4.177 1.00 88.88 87 ARG A O 1
ATOM 737 N N . PHE A 1 88 ? -2.293 11.081 -4.760 1.00 86.19 88 PHE A N 1
ATOM 738 C CA . PHE A 1 88 ? -1.199 10.604 -5.600 1.00 86.19 88 PHE A CA 1
ATOM 739 C C . PHE A 1 88 ? 0.077 10.479 -4.781 1.00 86.19 88 PHE A C 1
ATOM 741 O O . PHE A 1 88 ? 0.410 11.369 -3.998 1.00 86.19 88 PHE A O 1
ATOM 748 N N . ASN A 1 89 ? 0.767 9.364 -4.969 1.00 83.25 89 ASN A N 1
ATOM 749 C CA . ASN A 1 89 ? 2.079 9.128 -4.409 1.00 83.25 89 ASN A CA 1
ATOM 750 C C . ASN A 1 89 ? 3.152 9.689 -5.353 1.00 83.25 89 ASN A C 1
ATOM 752 O O . ASN A 1 89 ? 3.275 9.237 -6.491 1.00 83.25 89 ASN A O 1
ATOM 756 N N . TYR A 1 90 ? 3.902 10.679 -4.872 1.00 76.94 90 TYR A N 1
ATOM 757 C CA . TYR A 1 90 ? 4.969 11.342 -5.625 1.00 76.94 90 TYR A CA 1
ATOM 758 C C . TYR A 1 90 ? 6.368 10.849 -5.235 1.00 76.94 90 TYR A C 1
ATOM 760 O O . TYR A 1 90 ? 7.337 11.317 -5.818 1.00 76.94 90 TYR A O 1
ATOM 768 N N . ASP A 1 91 ? 6.488 9.903 -4.298 1.00 71.31 91 ASP A N 1
ATOM 769 C CA . ASP A 1 91 ? 7.786 9.457 -3.767 1.00 71.31 91 ASP A CA 1
ATOM 770 C C . ASP A 1 91 ? 8.631 8.689 -4.811 1.00 71.31 91 ASP A C 1
ATOM 772 O O . ASP A 1 91 ? 9.825 8.477 -4.616 1.00 71.31 91 ASP A O 1
ATOM 776 N N . HIS A 1 92 ? 8.023 8.301 -5.940 1.00 60.84 92 HIS A N 1
ATOM 777 C CA . HIS A 1 92 ? 8.657 7.554 -7.035 1.00 60.84 92 HIS A CA 1
ATOM 778 C C . HIS A 1 92 ? 8.728 8.306 -8.371 1.00 60.84 92 HIS A C 1
ATOM 780 O O . HIS A 1 92 ? 8.994 7.680 -9.402 1.00 60.84 92 HIS A O 1
ATOM 786 N N . LEU A 1 93 ? 8.460 9.615 -8.367 1.00 55.88 93 LEU A N 1
ATOM 787 C CA . LEU A 1 93 ? 8.713 10.512 -9.502 1.00 55.88 93 LEU A CA 1
ATOM 788 C C . LEU A 1 93 ? 10.095 11.156 -9.369 1.00 55.88 93 LEU A C 1
ATOM 790 O O . LEU A 1 93 ? 10.783 11.240 -10.411 1.00 55.88 93 LEU A O 1
#